Protein AF-A0AAU1FYD3-F1 (afdb_monomer_lite)

Secondary structure (DSSP, 8-state):
--HHHHHHSSHHHHHHHHHHHHHHHHHHHHT-TT-SS-S-HHHHHHHHHTSGGGGSEEEEETTEEEEESSTTGGGT-S-EEEEEEEEPTTS-EEEEETTEEEEEEEEES-HHHHHHHHHHHHHHHHH-

pLDDT: mean 82.88, std 13.5, range [40.88, 96.69]

Structure (mmCIF, N/CA/C/O backbone):
data_AF-A0AAU1FYD3-F1
#
_entry.id   AF-A0AAU1FYD3-F1
#
loop_
_atom_site.group_PDB
_atom_site.id
_atom_site.type_symbol
_atom_site.label_atom_id
_atom_site.label_alt_id
_atom_site.label_comp_id
_atom_site.label_asym_id
_atom_site.label_entity_id
_atom_site.label_seq_id
_atom_site.pdbx_PDB_ins_code
_atom_site.Cartn_x
_atom_site.Cartn_y
_atom_site.Cartn_z
_atom_site.occupancy
_atom_site.B_iso_or_equiv
_atom_site.auth_seq_id
_atom_site.auth_comp_id
_atom_site.auth_asym_id
_atom_site.auth_atom_id
_atom_site.pdbx_PDB_model_num
ATOM 1 N N . MET A 1 1 ? -26.283 -8.523 -19.285 1.00 45.59 1 MET A N 1
ATOM 2 C CA . MET A 1 1 ? -25.122 -8.203 -18.435 1.00 45.59 1 MET A CA 1
ATOM 3 C C . MET A 1 1 ? -23.971 -8.977 -19.038 1.00 45.59 1 MET A C 1
ATOM 5 O O . MET A 1 1 ? -24.160 -10.156 -19.302 1.00 45.59 1 MET A O 1
ATOM 9 N N . ASP A 1 2 ? -22.918 -8.287 -19.461 1.00 40.88 2 ASP A N 1
ATOM 10 C CA . ASP A 1 2 ? -21.854 -8.867 -20.285 1.00 40.88 2 ASP A CA 1
ATOM 11 C C . ASP A 1 2 ? -20.804 -9.507 -19.358 1.00 40.88 2 ASP A C 1
ATOM 13 O O . ASP A 1 2 ? -20.182 -8.768 -18.590 1.00 40.88 2 ASP A O 1
ATOM 17 N N . PRO A 1 3 ? -20.639 -10.842 -19.344 1.00 51.62 3 PRO A N 1
ATOM 18 C CA . PRO A 1 3 ? -19.768 -11.528 -18.384 1.00 51.62 3 PRO A CA 1
ATOM 19 C C . PRO A 1 3 ? -18.288 -11.137 -18.540 1.00 51.62 3 PRO A C 1
ATOM 21 O O . PRO A 1 3 ? -17.528 -11.170 -17.574 1.00 51.62 3 PRO A O 1
ATOM 24 N N . GLU A 1 4 ? -17.878 -10.673 -19.725 1.00 49.53 4 GLU A N 1
ATOM 25 C CA . GLU A 1 4 ? -16.523 -10.151 -19.959 1.00 49.53 4 GLU A CA 1
ATOM 26 C C . GLU A 1 4 ? -16.280 -8.797 -19.270 1.00 49.53 4 GLU A C 1
ATOM 28 O O . GLU A 1 4 ? -15.137 -8.417 -19.006 1.00 49.53 4 GLU A O 1
ATOM 33 N N . ARG A 1 5 ? -17.353 -8.064 -18.947 1.00 50.09 5 ARG A N 1
ATOM 34 C CA . ARG A 1 5 ? -17.288 -6.782 -18.237 1.00 50.09 5 ARG A CA 1
ATOM 35 C C . ARG A 1 5 ? -17.173 -6.976 -16.725 1.00 50.09 5 ARG A C 1
ATOM 37 O O . ARG A 1 5 ? -16.397 -6.268 -16.101 1.00 50.09 5 ARG A O 1
ATOM 44 N N . GLU A 1 6 ? -17.851 -7.978 -16.162 1.00 52.00 6 GLU A N 1
ATOM 45 C CA . GLU A 1 6 ? -17.683 -8.375 -14.751 1.00 52.00 6 GLU A CA 1
ATOM 46 C C . GLU A 1 6 ? -16.276 -8.915 -14.466 1.00 52.00 6 GLU A C 1
ATOM 48 O O . GLU A 1 6 ? -15.709 -8.621 -13.418 1.00 52.00 6 GLU A O 1
ATOM 53 N N . SER A 1 7 ? -15.674 -9.640 -15.417 1.00 54.34 7 SER A N 1
ATOM 54 C CA . SER A 1 7 ? -14.297 -10.133 -15.280 1.00 54.34 7 SER A CA 1
ATOM 55 C C . SER A 1 7 ? -13.261 -9.004 -15.215 1.00 54.34 7 SER A C 1
ATOM 57 O O . SER A 1 7 ? -12.246 -9.156 -14.536 1.00 54.34 7 SER A O 1
ATOM 59 N N . ARG A 1 8 ? -13.501 -7.890 -15.920 1.00 57.59 8 ARG A N 1
ATOM 60 C CA . ARG A 1 8 ? -12.615 -6.713 -15.934 1.00 57.59 8 ARG A CA 1
ATOM 61 C C . ARG A 1 8 ? -12.846 -5.770 -14.759 1.00 57.59 8 ARG A C 1
ATOM 63 O O . ARG A 1 8 ? -11.912 -5.093 -14.363 1.00 57.59 8 ARG A O 1
ATOM 70 N N . ASP A 1 9 ? -14.049 -5.762 -14.195 1.00 71.56 9 ASP A N 1
ATOM 71 C CA . ASP A 1 9 ? -14.421 -4.921 -13.055 1.00 71.56 9 ASP A CA 1
ATOM 72 C C . ASP A 1 9 ? -14.211 -5.659 -11.705 1.00 71.56 9 ASP A C 1
ATOM 74 O O . ASP A 1 9 ? -14.947 -5.435 -10.744 1.00 71.56 9 ASP A O 1
ATOM 78 N N . SER A 1 10 ? -13.231 -6.570 -11.625 1.00 86.44 10 SER A N 1
ATOM 79 C CA . SER A 1 10 ? -12.944 -7.369 -10.425 1.00 86.44 10 SER A CA 1
ATOM 80 C C . SER A 1 10 ? -11.714 -6.861 -9.668 1.00 86.44 10 SER A C 1
ATOM 82 O O . SER A 1 10 ? -10.778 -6.325 -10.259 1.00 86.44 10 SER A O 1
ATOM 84 N N . VAL A 1 11 ? -11.686 -7.063 -8.345 1.00 88.00 11 VAL A N 1
ATOM 85 C CA . VAL A 1 11 ? -10.528 -6.699 -7.505 1.00 88.00 11 VAL A CA 1
ATOM 86 C C . VAL A 1 11 ? -9.253 -7.401 -7.987 1.00 88.00 11 VAL A C 1
ATOM 88 O O . VAL A 1 11 ? -8.185 -6.797 -8.018 1.00 88.00 11 VAL A O 1
ATOM 91 N N . GLU A 1 12 ? -9.367 -8.660 -8.411 1.00 90.62 12 GLU A N 1
ATOM 92 C CA . GLU A 1 12 ? -8.246 -9.449 -8.930 1.00 90.62 12 GLU A CA 1
ATOM 93 C C . GLU A 1 12 ? -7.668 -8.853 -10.220 1.00 90.62 12 GLU A C 1
ATOM 95 O O . GLU A 1 12 ? -6.451 -8.700 -10.325 1.00 90.62 12 GLU A O 1
ATOM 100 N N . ALA A 1 13 ? -8.527 -8.424 -11.150 1.00 89.44 13 ALA A N 1
ATOM 101 C CA . ALA A 1 13 ? -8.095 -7.791 -12.395 1.00 89.44 13 ALA A CA 1
ATOM 102 C C . ALA A 1 13 ? -7.321 -6.482 -12.154 1.00 89.44 13 ALA A C 1
ATOM 104 O O . ALA A 1 13 ? -6.339 -6.212 -12.848 1.00 89.44 13 ALA A O 1
ATOM 105 N N . GLU A 1 14 ? -7.707 -5.689 -11.150 1.00 89.69 14 GLU A N 1
ATOM 106 C CA . GLU A 1 14 ? -6.970 -4.472 -10.781 1.00 89.69 14 GLU A CA 1
ATOM 107 C C . GLU A 1 14 ? -5.604 -4.780 -10.158 1.00 89.69 14 GLU A C 1
ATOM 109 O O . GLU A 1 14 ? -4.618 -4.097 -10.446 1.00 89.69 14 GLU A O 1
ATOM 114 N N . TRP A 1 15 ? -5.510 -5.833 -9.341 1.00 92.19 15 TRP A N 1
ATOM 115 C CA . TRP A 1 15 ? -4.224 -6.297 -8.818 1.00 92.19 15 TRP A CA 1
ATOM 116 C C . TRP A 1 15 ? -3.298 -6.808 -9.920 1.00 92.19 15 TRP A C 1
ATOM 118 O O . TRP A 1 15 ? -2.105 -6.500 -9.887 1.00 92.19 15 TRP A O 1
ATOM 128 N N . ASP A 1 16 ? -3.823 -7.544 -10.901 1.00 92.12 16 ASP A N 1
ATOM 129 C CA . ASP A 1 16 ? -3.055 -7.987 -12.070 1.00 92.12 16 ASP A CA 1
ATOM 130 C C . ASP A 1 16 ? -2.561 -6.801 -12.896 1.00 92.12 16 ASP A C 1
ATOM 132 O O . ASP A 1 16 ? -1.369 -6.707 -13.197 1.00 92.12 16 ASP A O 1
ATOM 136 N N . PHE A 1 17 ? -3.448 -5.848 -13.199 1.00 87.81 17 PHE A N 1
ATOM 137 C CA . PHE A 1 17 ? -3.082 -4.629 -13.916 1.00 87.81 17 PHE A CA 1
ATOM 138 C C . PHE A 1 17 ? -1.976 -3.855 -13.190 1.00 87.81 17 PHE A C 1
ATOM 140 O O . PHE A 1 17 ? -1.006 -3.411 -13.814 1.00 87.81 17 PHE A O 1
ATOM 147 N N . LEU A 1 18 ? -2.100 -3.701 -11.871 1.00 88.50 18 LEU A N 1
ATOM 148 C CA . LEU A 1 18 ? -1.132 -2.962 -11.077 1.00 88.50 18 LEU A CA 1
ATOM 149 C C . LEU A 1 18 ? 0.214 -3.691 -10.965 1.00 88.50 18 LEU A C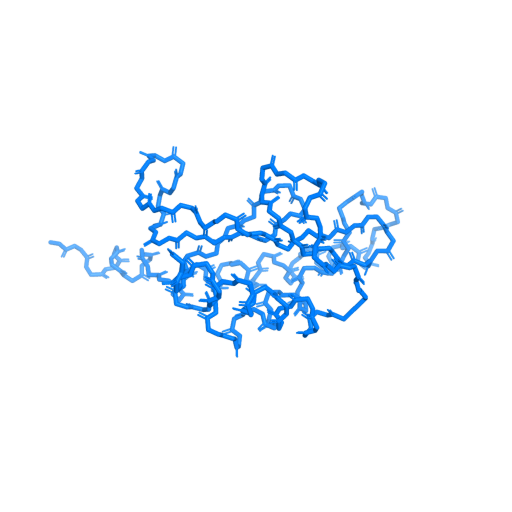 1
ATOM 151 O O . LEU A 1 18 ? 1.255 -3.038 -11.061 1.00 88.50 18 LEU A O 1
ATOM 155 N N . ALA A 1 19 ? 0.212 -5.017 -10.805 1.00 89.88 19 ALA A N 1
ATOM 156 C CA . ALA A 1 19 ? 1.428 -5.829 -10.788 1.00 89.88 19 ALA A CA 1
ATOM 157 C C . ALA A 1 19 ? 2.178 -5.739 -12.127 1.00 89.88 19 ALA A C 1
ATOM 159 O O . ALA A 1 19 ? 3.382 -5.470 -12.147 1.00 89.88 19 ALA A O 1
ATOM 160 N N . ASP A 1 20 ? 1.459 -5.849 -13.245 1.00 88.44 20 ASP A N 1
ATOM 161 C CA . ASP A 1 20 ? 2.010 -5.678 -14.592 1.00 88.44 20 ASP A CA 1
ATOM 162 C C . ASP A 1 20 ? 2.587 -4.277 -14.809 1.00 88.44 20 ASP A C 1
ATOM 164 O O . ASP A 1 20 ? 3.664 -4.113 -15.394 1.00 88.44 20 ASP A O 1
ATOM 168 N N . ALA A 1 21 ? 1.863 -3.245 -14.368 1.00 85.06 21 ALA A N 1
ATOM 169 C CA . ALA A 1 21 ? 2.317 -1.866 -14.464 1.00 85.06 21 ALA A CA 1
ATOM 170 C C . ALA A 1 21 ? 3.594 -1.652 -13.641 1.00 85.06 21 ALA A C 1
ATOM 172 O O . ALA A 1 21 ? 4.560 -1.090 -14.161 1.00 85.06 21 ALA A O 1
ATOM 173 N N . ALA A 1 22 ? 3.626 -2.135 -12.397 1.00 84.69 22 ALA A N 1
ATOM 174 C CA . ALA A 1 22 ? 4.790 -2.044 -11.523 1.00 84.69 22 ALA A CA 1
ATOM 175 C C . ALA A 1 22 ? 6.005 -2.767 -12.124 1.00 84.69 22 ALA A C 1
ATOM 177 O O . ALA A 1 22 ? 7.076 -2.172 -12.219 1.00 84.69 22 ALA A O 1
ATOM 178 N N . ALA A 1 23 ? 5.829 -3.986 -12.641 1.00 84.75 23 ALA A N 1
ATOM 179 C C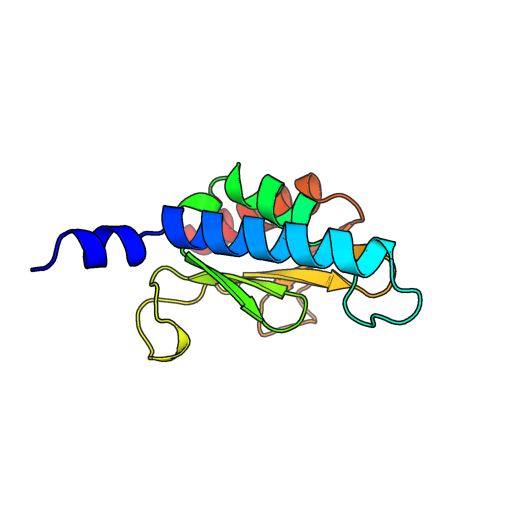A . ALA A 1 23 ? 6.903 -4.748 -13.277 1.00 84.75 23 ALA A CA 1
ATOM 180 C C . ALA A 1 23 ? 7.491 -4.029 -14.505 1.00 84.75 23 ALA A C 1
ATOM 182 O O . ALA A 1 23 ? 8.713 -3.918 -14.637 1.00 84.75 23 ALA A O 1
ATOM 183 N N . LYS A 1 24 ? 6.634 -3.484 -15.383 1.00 82.62 24 LYS A N 1
ATOM 184 C CA . LYS A 1 24 ? 7.064 -2.695 -16.554 1.00 82.62 24 LYS A CA 1
ATOM 185 C C . LYS A 1 24 ? 7.841 -1.441 -16.145 1.00 82.62 24 LYS A C 1
ATOM 187 O O . LYS A 1 24 ? 8.798 -1.060 -16.821 1.00 82.62 24 LYS A O 1
ATOM 192 N N . TRP A 1 25 ? 7.442 -0.792 -15.052 1.00 77.19 25 TRP A N 1
ATOM 193 C CA . TRP A 1 25 ? 8.130 0.391 -14.537 1.00 77.19 25 TRP A CA 1
ATOM 194 C C . TRP A 1 25 ? 9.461 0.066 -13.871 1.00 77.19 25 TRP A C 1
ATOM 196 O O . TRP A 1 25 ? 10.444 0.757 -14.150 1.00 77.19 25 TRP A O 1
ATOM 206 N N . ASP A 1 26 ? 9.526 -0.977 -13.048 1.00 79.06 26 ASP A N 1
ATOM 207 C CA . ASP A 1 26 ? 10.771 -1.427 -12.422 1.00 79.06 26 ASP A CA 1
ATOM 208 C C . ASP A 1 26 ? 11.799 -1.800 -13.502 1.00 79.06 26 ASP A C 1
ATOM 210 O O . ASP A 1 26 ? 12.969 -1.421 -13.413 1.00 79.06 26 ASP A O 1
ATOM 214 N N . ASP A 1 27 ? 11.355 -2.451 -14.582 1.00 80.81 27 ASP A N 1
ATOM 215 C CA . ASP A 1 27 ? 12.209 -2.778 -15.724 1.00 80.81 27 ASP A CA 1
ATOM 216 C C . ASP A 1 27 ? 12.729 -1.538 -16.458 1.00 80.81 27 ASP A C 1
ATOM 218 O O . ASP A 1 27 ? 13.937 -1.378 -16.660 1.00 80.81 27 ASP A O 1
ATOM 222 N N . ARG A 1 28 ? 11.837 -0.587 -16.761 1.00 74.25 28 ARG A N 1
ATOM 223 C CA . ARG A 1 28 ? 12.215 0.695 -17.373 1.00 74.25 28 ARG A CA 1
ATOM 224 C C . ARG A 1 28 ? 13.197 1.485 -16.507 1.00 74.25 28 ARG A C 1
ATOM 226 O O . ARG A 1 28 ? 14.082 2.158 -17.037 1.00 74.25 28 ARG A O 1
ATOM 233 N N . SER A 1 29 ? 13.032 1.430 -15.192 1.00 72.00 29 SER A N 1
ATOM 234 C CA . SER A 1 29 ? 13.841 2.206 -14.254 1.00 72.00 29 SER A CA 1
ATOM 235 C C . SER A 1 29 ? 15.247 1.635 -14.093 1.00 72.00 29 SER A C 1
ATOM 237 O O . SER A 1 29 ? 16.198 2.406 -13.995 1.00 72.00 29 SER A O 1
ATOM 239 N N . ARG A 1 30 ? 15.420 0.308 -14.177 1.00 70.81 30 ARG A N 1
ATOM 240 C CA . ARG A 1 30 ? 16.753 -0.323 -14.224 1.00 70.81 30 ARG A CA 1
ATOM 241 C C . ARG A 1 30 ? 17.588 0.129 -15.429 1.00 70.81 30 ARG A C 1
ATOM 243 O O . ARG A 1 30 ? 18.812 0.148 -15.344 1.00 70.81 30 ARG A O 1
ATOM 250 N N . GLY A 1 31 ? 16.938 0.514 -16.529 1.00 62.59 31 GLY A N 1
ATOM 251 C CA . GLY A 1 31 ? 17.588 1.015 -17.744 1.00 62.59 31 GLY A CA 1
ATOM 252 C C . GLY A 1 31 ? 17.738 2.539 -17.839 1.00 62.59 31 GLY A C 1
ATOM 253 O O . GLY A 1 31 ? 18.292 3.022 -18.826 1.00 62.59 31 GLY A O 1
ATOM 254 N N . SER A 1 32 ? 17.244 3.313 -16.865 1.00 59.22 32 SER A N 1
ATOM 255 C CA . SER A 1 32 ? 17.156 4.777 -16.952 1.00 59.22 32 SER A CA 1
ATOM 256 C C . SER A 1 32 ? 17.767 5.463 -15.731 1.00 59.22 32 SER A C 1
ATOM 258 O O . SER A 1 32 ? 17.218 5.412 -14.636 1.00 59.22 32 SER A O 1
ATOM 260 N N . ALA A 1 33 ? 18.864 6.198 -15.933 1.00 55.06 33 ALA A N 1
ATOM 261 C CA . ALA A 1 33 ? 19.505 7.007 -14.891 1.00 55.06 33 ALA A CA 1
ATOM 262 C C . ALA A 1 33 ? 18.725 8.294 -14.521 1.00 55.06 33 ALA A C 1
ATOM 264 O O . ALA A 1 33 ? 19.202 9.086 -13.712 1.00 55.06 33 ALA A O 1
ATOM 265 N N . THR A 1 34 ? 17.559 8.545 -15.132 1.00 54.31 34 THR A N 1
ATOM 266 C CA . THR A 1 34 ? 16.862 9.849 -15.097 1.00 54.31 34 THR A CA 1
ATOM 267 C C . THR A 1 34 ? 15.384 9.790 -14.706 1.00 54.31 34 THR A C 1
ATOM 269 O O . THR A 1 34 ? 14.696 10.809 -14.790 1.00 54.31 34 THR A O 1
ATOM 272 N N . THR A 1 35 ? 14.851 8.646 -14.266 1.00 55.59 35 THR A N 1
ATOM 273 C CA . THR A 1 35 ? 13.458 8.609 -13.790 1.00 55.59 35 THR A CA 1
ATOM 274 C C . THR A 1 35 ? 13.349 9.115 -12.347 1.00 55.59 35 THR A C 1
ATOM 276 O O . THR A 1 35 ? 13.982 8.588 -11.440 1.00 55.59 35 THR A O 1
ATOM 279 N N . TRP A 1 36 ? 12.544 10.160 -12.135 1.00 53.09 36 TRP A N 1
ATOM 280 C CA . TRP A 1 36 ? 12.219 10.717 -10.811 1.00 53.09 36 TRP A CA 1
ATOM 281 C C . TRP A 1 36 ? 11.178 9.874 -10.053 1.00 53.09 36 TRP A C 1
ATOM 283 O O . TRP A 1 36 ? 10.901 10.137 -8.884 1.00 53.09 36 TRP A O 1
ATOM 293 N N . VAL A 1 37 ? 10.589 8.873 -10.718 1.00 50.81 37 VAL A N 1
ATOM 294 C CA . VAL A 1 37 ? 9.655 7.906 -10.132 1.00 50.81 37 VAL A CA 1
ATOM 295 C C . VAL A 1 37 ? 10.476 6.750 -9.552 1.00 50.81 37 VAL A C 1
ATOM 297 O O . VAL A 1 37 ? 11.182 6.101 -10.328 1.00 50.81 37 VAL A O 1
ATOM 300 N N . PRO A 1 38 ? 10.444 6.490 -8.230 1.00 54.22 38 PRO A N 1
ATOM 301 C CA . PRO A 1 38 ? 11.375 5.539 -7.639 1.00 54.22 38 PRO A CA 1
ATOM 302 C C . PRO A 1 38 ? 11.016 4.072 -7.990 1.00 54.22 38 PRO A C 1
ATOM 304 O O . PRO A 1 38 ? 9.837 3.737 -8.109 1.00 54.22 38 PRO A O 1
ATOM 307 N N . PRO A 1 39 ? 12.017 3.190 -8.160 1.00 60.84 39 PRO A N 1
ATOM 308 C CA . PRO A 1 39 ? 11.893 1.887 -8.831 1.00 60.84 39 PRO A CA 1
ATOM 309 C C . PRO A 1 39 ? 11.496 0.710 -7.919 1.00 60.84 39 PRO A C 1
ATOM 311 O O . PRO A 1 39 ? 12.082 -0.365 -8.019 1.00 60.84 39 PRO A O 1
ATOM 314 N N . ILE A 1 40 ? 10.586 0.904 -6.962 1.00 61.75 40 ILE A N 1
ATOM 315 C CA . ILE A 1 40 ? 10.291 -0.141 -5.961 1.00 61.75 40 ILE A CA 1
ATOM 316 C C . ILE A 1 40 ? 8.796 -0.242 -5.655 1.00 61.75 40 ILE A C 1
ATOM 318 O O . ILE A 1 40 ? 8.384 -0.409 -4.505 1.00 61.75 40 ILE A O 1
ATOM 322 N N . MET A 1 41 ? 7.959 -0.133 -6.687 1.00 73.81 41 MET A N 1
ATOM 323 C CA . MET A 1 41 ? 6.540 -0.459 -6.529 1.00 73.81 41 MET A CA 1
ATOM 324 C C . MET A 1 41 ? 6.279 -1.959 -6.667 1.00 73.81 41 MET A C 1
ATOM 326 O O . MET A 1 41 ? 5.352 -2.428 -6.022 1.00 73.81 41 MET A O 1
ATOM 330 N N . GLY A 1 42 ? 7.089 -2.728 -7.409 1.00 84.44 42 GLY A N 1
ATOM 331 C CA . GLY A 1 42 ? 6.844 -4.163 -7.608 1.00 84.44 42 GLY A CA 1
ATOM 332 C C . GLY A 1 42 ? 6.795 -4.957 -6.303 1.00 84.44 42 GLY A C 1
ATOM 333 O O . GLY A 1 42 ? 5.791 -5.604 -6.021 1.00 84.44 42 GLY A O 1
ATOM 334 N N . ALA A 1 43 ? 7.831 -4.836 -5.467 1.00 87.31 43 ALA A N 1
ATOM 335 C CA . ALA A 1 43 ? 7.880 -5.512 -4.166 1.00 87.31 43 ALA A CA 1
ATOM 336 C C . ALA A 1 43 ? 6.737 -5.077 -3.232 1.00 87.31 43 ALA A C 1
ATOM 338 O O . ALA A 1 43 ? 6.158 -5.898 -2.530 1.00 87.31 43 ALA A O 1
ATOM 339 N N . LEU A 1 44 ? 6.371 -3.791 -3.258 1.00 89.81 44 LEU A N 1
ATOM 340 C CA . LEU A 1 44 ? 5.266 -3.265 -2.459 1.00 89.81 44 LEU A CA 1
ATOM 341 C C . LEU A 1 44 ? 3.907 -3.802 -2.920 1.00 89.81 44 LEU A C 1
ATOM 343 O O . LEU A 1 44 ? 3.073 -4.158 -2.092 1.00 89.81 44 LEU A O 1
ATOM 347 N N . VAL A 1 45 ? 3.676 -3.840 -4.233 1.00 91.69 45 VAL A N 1
ATOM 348 C CA . VAL A 1 45 ? 2.441 -4.362 -4.827 1.00 91.69 45 VAL A CA 1
ATOM 349 C C . VAL A 1 45 ? 2.309 -5.852 -4.536 1.00 91.69 45 VAL A C 1
ATOM 351 O O . VAL A 1 45 ? 1.233 -6.281 -4.129 1.00 91.69 45 VAL A O 1
ATOM 354 N N . ASP A 1 46 ? 3.390 -6.620 -4.670 1.00 92.25 46 ASP A N 1
ATOM 355 C CA . ASP A 1 46 ? 3.399 -8.049 -4.349 1.00 92.25 46 ASP A CA 1
ATOM 356 C C . ASP A 1 46 ? 3.112 -8.305 -2.860 1.00 92.25 46 ASP A C 1
ATOM 358 O O . ASP A 1 46 ? 2.188 -9.048 -2.521 1.00 92.25 46 ASP A O 1
ATOM 362 N N . ALA A 1 47 ? 3.810 -7.613 -1.953 1.00 94.38 47 ALA A N 1
ATOM 363 C CA . ALA A 1 47 ? 3.568 -7.728 -0.515 1.00 94.38 47 ALA A CA 1
ATOM 364 C C . ALA A 1 47 ? 2.118 -7.355 -0.146 1.00 94.38 47 ALA A C 1
ATOM 366 O O . ALA A 1 47 ? 1.454 -8.064 0.613 1.00 94.38 47 ALA A O 1
ATOM 367 N N . ALA A 1 48 ? 1.582 -6.273 -0.722 1.00 94.81 48 ALA A N 1
ATOM 368 C CA . ALA A 1 48 ? 0.218 -5.832 -0.449 1.00 94.81 48 ALA A CA 1
ATOM 369 C C . ALA A 1 48 ? -0.831 -6.815 -0.998 1.00 94.81 48 ALA A C 1
ATOM 371 O O . ALA A 1 48 ? -1.811 -7.103 -0.301 1.00 94.81 48 ALA A O 1
ATOM 372 N N . ARG A 1 49 ? -0.604 -7.382 -2.191 1.00 95.19 49 ARG A N 1
ATOM 373 C CA . ARG A 1 49 ? -1.458 -8.411 -2.805 1.00 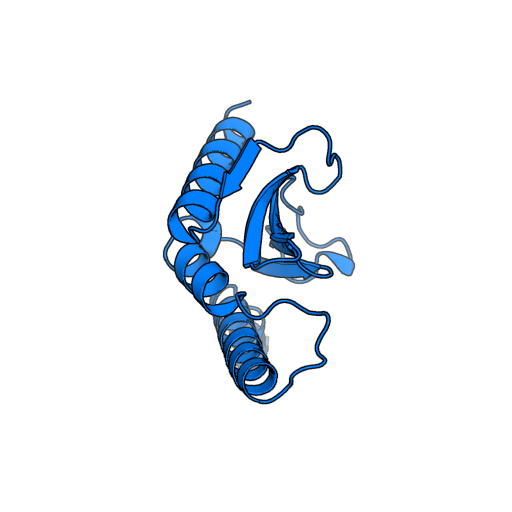95.19 49 ARG A CA 1
ATOM 374 C C . ARG A 1 49 ? -1.497 -9.702 -1.988 1.00 95.19 49 ARG A C 1
ATOM 376 O O . ARG A 1 49 ? -2.534 -10.349 -1.925 1.00 95.19 49 ARG A O 1
ATOM 383 N N . ASN A 1 50 ? -0.405 -10.060 -1.322 1.00 96.00 50 ASN A N 1
ATOM 384 C CA . ASN A 1 50 ? -0.344 -11.237 -0.452 1.00 96.00 50 ASN A CA 1
ATOM 385 C C . ASN A 1 50 ? -0.843 -10.965 0.984 1.00 96.00 50 ASN A C 1
ATOM 387 O O . ASN A 1 50 ? -0.688 -11.805 1.870 1.00 96.00 50 ASN A O 1
ATOM 391 N N . SER A 1 51 ? -1.463 -9.804 1.228 1.00 95.44 51 SER A N 1
ATOM 392 C CA . SER A 1 51 ? -2.007 -9.407 2.531 1.00 95.44 51 SER A CA 1
ATOM 393 C C . SER A 1 51 ? -3.534 -9.272 2.507 1.00 95.44 51 SER A C 1
ATOM 395 O O . SER A 1 51 ? -4.181 -9.405 1.466 1.00 95.44 51 SER A O 1
ATOM 397 N N . VAL A 1 52 ? -4.134 -8.919 3.650 1.00 94.69 52 VAL A N 1
ATOM 398 C CA . VAL A 1 52 ? -5.571 -8.588 3.738 1.00 94.69 52 VAL A CA 1
ATOM 399 C C . VAL A 1 52 ? -5.964 -7.348 2.926 1.00 94.69 52 VAL A C 1
ATOM 401 O O . VAL A 1 52 ? -7.153 -7.099 2.746 1.00 94.69 52 VAL A O 1
ATOM 404 N N . LEU A 1 53 ? -5.003 -6.561 2.431 1.00 94.31 53 LEU A N 1
ATOM 405 C CA . LEU A 1 53 ? -5.276 -5.425 1.548 1.00 94.31 53 LEU A CA 1
ATOM 406 C C . LEU A 1 53 ? -5.777 -5.873 0.165 1.00 94.31 53 LEU A C 1
ATOM 408 O O . LEU A 1 53 ? -6.428 -5.091 -0.524 1.00 94.31 53 LEU A O 1
ATOM 412 N N . SER A 1 54 ? -5.542 -7.135 -0.206 1.00 94.69 54 SER A N 1
ATOM 413 C CA . SER A 1 54 ? -5.986 -7.731 -1.472 1.00 94.69 54 SER A CA 1
ATOM 414 C C . SER A 1 54 ? -7.496 -7.750 -1.681 1.00 94.69 54 SER A C 1
ATOM 416 O O . SER A 1 54 ? -7.943 -7.847 -2.816 1.00 94.69 54 SER A O 1
ATOM 418 N N . GLN A 1 55 ? -8.290 -7.612 -0.616 1.00 94.12 55 GLN A N 1
ATOM 419 C CA . GLN A 1 55 ? -9.750 -7.525 -0.714 1.00 94.12 55 GLN A CA 1
ATOM 420 C C . GLN A 1 55 ? -10.249 -6.162 -1.230 1.00 94.12 55 GLN A C 1
ATOM 422 O O . GLN A 1 55 ? -11.431 -6.018 -1.537 1.00 94.12 55 GLN A O 1
ATOM 427 N N . PHE A 1 56 ? -9.376 -5.152 -1.283 1.00 94.25 56 PHE A N 1
ATOM 428 C CA . PHE A 1 56 ? -9.704 -3.803 -1.736 1.00 94.25 56 PHE A CA 1
ATOM 429 C C . PHE A 1 56 ? -9.171 -3.559 -3.145 1.00 94.25 56 PHE A C 1
ATOM 431 O O . PHE A 1 56 ? -8.164 -4.138 -3.549 1.00 94.25 56 PHE A O 1
ATOM 438 N N . TYR A 1 57 ? -9.811 -2.634 -3.858 1.00 92.88 57 TYR A N 1
ATOM 439 C CA . TYR A 1 57 ? -9.341 -2.138 -5.145 1.00 92.88 57 TYR A CA 1
ATOM 440 C C . TYR A 1 57 ? -8.087 -1.281 -4.931 1.00 92.88 57 TYR A C 1
ATOM 442 O O . TYR A 1 57 ? -8.178 -0.222 -4.288 1.00 92.88 57 TYR A O 1
ATOM 450 N N . PRO A 1 58 ? -6.915 -1.715 -5.424 1.00 92.94 58 PRO A N 1
ATOM 451 C CA . PRO A 1 58 ? -5.700 -0.936 -5.307 1.00 92.94 58 PRO A CA 1
ATOM 452 C C . PRO A 1 58 ? -5.702 0.178 -6.355 1.00 92.94 58 PRO A C 1
ATOM 454 O O . PRO A 1 58 ? -6.212 0.025 -7.461 1.00 92.94 58 PRO A O 1
ATOM 457 N N . PHE A 1 59 ? -5.094 1.312 -6.037 1.00 88.94 59 PHE A N 1
ATOM 458 C CA . PHE A 1 59 ? -4.813 2.332 -7.040 1.00 88.94 59 PHE A CA 1
ATOM 459 C C . PHE A 1 59 ? -3.578 3.133 -6.664 1.00 88.94 59 PHE A C 1
ATOM 461 O O . PHE A 1 59 ? -3.236 3.291 -5.488 1.00 88.94 59 PHE A O 1
ATOM 468 N N . THR A 1 60 ? -2.922 3.687 -7.677 1.00 86.62 60 THR A N 1
ATOM 469 C CA . THR A 1 60 ? -1.784 4.576 -7.474 1.00 86.62 60 THR A CA 1
ATOM 470 C C . THR A 1 60 ? -2.210 6.034 -7.549 1.00 86.62 60 THR A C 1
ATOM 472 O O . THR A 1 60 ? -3.035 6.447 -8.362 1.00 86.62 60 THR A O 1
ATOM 475 N N . SER A 1 61 ? -1.641 6.848 -6.666 1.00 79.94 61 SER A N 1
ATOM 476 C CA . SER A 1 61 ? -1.765 8.302 -6.707 1.00 79.94 61 SER A CA 1
ATOM 477 C C . SER A 1 61 ? -0.386 8.897 -6.472 1.00 79.94 61 SER A C 1
ATOM 479 O O . SER A 1 61 ? 0.092 8.927 -5.337 1.00 79.94 61 SER A O 1
ATOM 481 N N . HIS A 1 62 ? 0.236 9.401 -7.539 1.00 78.50 62 HIS A N 1
ATOM 482 C CA . HIS A 1 62 ? 1.649 9.791 -7.558 1.00 78.50 62 HIS A CA 1
ATOM 483 C C . HIS A 1 62 ? 2.536 8.585 -7.208 1.00 78.50 62 HIS A C 1
ATOM 485 O O . HIS A 1 62 ? 2.481 7.573 -7.895 1.00 78.50 62 HIS A O 1
ATOM 491 N N . ALA A 1 63 ? 3.305 8.663 -6.124 1.00 81.88 63 ALA A N 1
ATOM 492 C CA . ALA A 1 63 ? 4.153 7.583 -5.626 1.00 81.88 63 ALA A CA 1
ATOM 493 C C . ALA A 1 63 ? 3.498 6.811 -4.467 1.00 81.88 63 ALA A C 1
ATOM 495 O O . ALA A 1 63 ? 4.197 6.260 -3.625 1.00 81.88 63 ALA A O 1
ATOM 496 N N . ARG A 1 64 ? 2.164 6.822 -4.359 1.00 87.44 64 ARG A N 1
ATOM 497 C CA . ARG A 1 64 ? 1.436 6.179 -3.256 1.00 87.44 64 ARG A CA 1
ATOM 498 C C . ARG A 1 64 ? 0.592 5.024 -3.755 1.00 87.44 64 ARG A C 1
ATOM 500 O O . ARG A 1 64 ? -0.163 5.214 -4.706 1.00 87.44 64 ARG A O 1
ATOM 507 N N . LEU A 1 65 ? 0.680 3.889 -3.073 1.00 91.75 65 LEU A N 1
ATOM 508 C CA . LEU A 1 65 ? -0.291 2.808 -3.142 1.00 91.75 65 LEU A CA 1
ATOM 509 C C . LEU A 1 65 ? -1.412 3.094 -2.139 1.00 91.75 65 LEU A C 1
ATOM 511 O O . LEU A 1 65 ? -1.162 3.240 -0.941 1.00 91.75 65 LEU A O 1
ATOM 515 N N . CYS A 1 66 ? -2.632 3.216 -2.643 1.00 92.62 66 CYS A N 1
ATOM 516 C CA . CYS A 1 66 ? -3.837 3.476 -1.868 1.00 92.62 66 CYS A CA 1
ATOM 517 C C . CYS A 1 66 ? -4.899 2.418 -2.192 1.00 92.62 66 CYS A C 1
ATOM 519 O O . CYS A 1 66 ? -4.773 1.674 -3.165 1.00 92.62 66 CYS A O 1
ATOM 521 N N . PHE A 1 67 ? -5.961 2.380 -1.388 1.00 93.69 67 PHE A N 1
ATOM 522 C CA . PHE A 1 67 ? -6.970 1.324 -1.443 1.00 93.69 67 PHE A CA 1
ATOM 523 C C . PHE A 1 67 ? -8.383 1.902 -1.400 1.00 93.69 67 PHE A C 1
ATOM 525 O O . PHE A 1 67 ? -8.634 2.914 -0.739 1.00 93.69 67 PHE A O 1
ATOM 532 N N . SER A 1 68 ? -9.309 1.256 -2.099 1.00 93.75 68 SER A N 1
ATOM 533 C CA . SER A 1 68 ? -10.719 1.630 -2.158 1.00 93.75 68 SER A CA 1
ATOM 534 C C . SER A 1 68 ? -11.616 0.405 -2.018 1.00 93.75 68 SER A C 1
ATOM 536 O O . SER A 1 68 ? -11.277 -0.689 -2.458 1.00 93.75 68 SER A O 1
ATOM 538 N N . THR A 1 69 ? -12.801 0.587 -1.446 1.00 92.69 69 THR A N 1
ATOM 539 C CA . THR A 1 69 ? -13.851 -0.449 -1.430 1.00 92.69 69 THR A CA 1
ATOM 540 C C . THR A 1 69 ? -14.629 -0.538 -2.749 1.00 92.69 69 THR A C 1
ATOM 542 O O . THR A 1 69 ? -15.447 -1.438 -2.909 1.00 92.69 69 THR A O 1
ATOM 545 N N . GLY A 1 70 ? -14.374 0.364 -3.704 1.00 89.19 70 GLY A N 1
ATOM 546 C CA . GLY A 1 70 ? -14.988 0.358 -5.035 1.00 89.19 70 GLY A CA 1
ATOM 547 C C . GLY A 1 70 ? -14.008 0.727 -6.150 1.00 89.19 70 GLY A C 1
ATOM 548 O O . 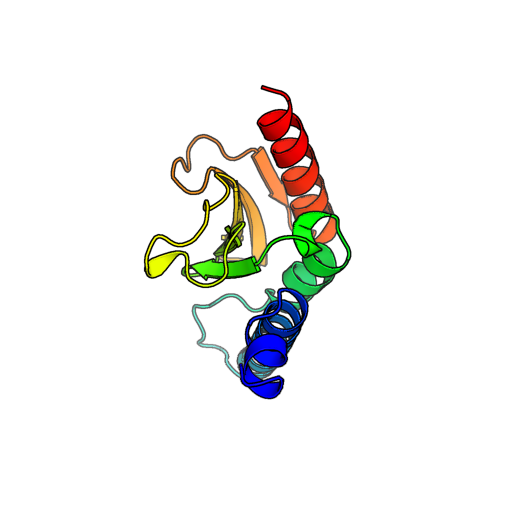GLY A 1 70 ? -13.050 1.466 -5.921 1.00 89.19 70 GLY A O 1
ATOM 549 N N . LEU A 1 71 ? -14.288 0.220 -7.352 1.00 83.38 71 LEU A N 1
ATOM 550 C CA . LEU A 1 71 ? -13.435 0.306 -8.543 1.00 83.38 71 LEU A CA 1
ATOM 551 C C . LEU A 1 71 ? -13.293 1.725 -9.115 1.00 83.38 71 LEU A C 1
ATOM 553 O O . LEU A 1 71 ? -12.276 2.055 -9.713 1.00 83.38 71 LEU A O 1
ATOM 557 N N . ARG A 1 72 ? -14.324 2.569 -8.980 1.00 82.75 72 ARG A N 1
ATOM 558 C CA . ARG A 1 72 ? -14.372 3.904 -9.603 1.00 82.75 72 ARG A CA 1
ATOM 559 C C . ARG A 1 72 ? -14.396 5.006 -8.555 1.00 82.75 72 ARG A C 1
ATOM 561 O O . ARG A 1 72 ? -15.243 5.902 -8.580 1.00 82.75 72 ARG A O 1
ATOM 568 N N . GLN A 1 73 ? -13.424 4.976 -7.653 1.00 80.38 73 GLN A N 1
ATOM 569 C CA . GLN A 1 73 ? -13.279 5.956 -6.576 1.00 80.38 73 GLN A CA 1
ATOM 570 C C . GLN A 1 73 ? -13.190 7.403 -7.076 1.00 80.38 73 GLN A C 1
ATOM 572 O O . GLN A 1 73 ? -13.639 8.324 -6.397 1.00 80.38 73 GLN A O 1
ATOM 577 N N . TRP A 1 74 ? -12.658 7.629 -8.283 1.00 78.31 74 TRP A N 1
ATOM 578 C CA . TRP A 1 74 ? -12.611 8.963 -8.897 1.00 78.31 74 TRP A CA 1
ATOM 579 C C . TRP A 1 74 ? -13.979 9.464 -9.384 1.00 78.31 74 TRP A C 1
ATOM 581 O O . TRP A 1 74 ? -14.139 10.663 -9.595 1.00 78.31 74 TRP A O 1
ATOM 591 N N . LEU A 1 75 ? -14.964 8.575 -9.539 1.00 85.94 75 LEU A N 1
ATOM 592 C CA . LEU A 1 75 ? -16.364 8.909 -9.827 1.00 85.94 75 LEU A CA 1
ATOM 593 C C . LEU A 1 75 ? -17.240 8.912 -8.563 1.00 85.94 75 LEU A C 1
ATOM 595 O O . LEU A 1 75 ? -18.451 9.086 -8.664 1.00 85.94 75 LEU A O 1
ATOM 599 N N . GLY A 1 76 ? -16.640 8.731 -7.381 1.00 81.81 76 GLY A N 1
ATOM 600 C CA . GLY A 1 76 ? -17.355 8.657 -6.107 1.00 81.81 76 GLY A CA 1
ATOM 601 C C . GLY A 1 76 ? -17.943 7.280 -5.786 1.00 81.81 76 GLY A C 1
ATOM 602 O O . GLY A 1 76 ? -18.729 7.173 -4.849 1.00 81.81 76 GLY A O 1
ATOM 603 N N . GLU A 1 77 ? -17.583 6.229 -6.532 1.00 84.50 77 GLU A N 1
ATOM 604 C CA . GLU A 1 77 ? -17.971 4.859 -6.181 1.00 84.50 77 GLU A CA 1
ATOM 605 C C . GLU A 1 77 ? -17.054 4.297 -5.085 1.00 84.50 77 GLU A C 1
ATOM 607 O O . GLU A 1 77 ? -15.829 4.301 -5.214 1.00 84.50 77 GLU A O 1
ATOM 612 N N . GLY A 1 78 ? -17.657 3.761 -4.023 1.00 86.38 78 GLY A N 1
ATOM 613 C CA . GLY A 1 78 ? -16.934 3.205 -2.883 1.00 86.38 78 GLY A CA 1
ATOM 614 C C . GLY A 1 78 ? -16.339 4.259 -1.946 1.00 86.38 78 GLY A C 1
ATOM 615 O O . GLY A 1 78 ? -16.546 5.464 -2.069 1.00 86.38 78 GLY A O 1
ATOM 616 N N . TYR A 1 79 ? -15.602 3.765 -0.963 1.00 90.06 79 TYR A N 1
ATOM 617 C CA . TYR A 1 79 ? -14.892 4.539 0.047 1.00 90.06 79 TYR A CA 1
ATOM 618 C C . TYR A 1 79 ? -13.388 4.312 -0.095 1.00 90.06 79 TYR A C 1
ATOM 620 O O . TYR A 1 79 ? -12.923 3.170 -0.042 1.00 90.06 79 TYR A O 1
ATOM 628 N N . VAL A 1 80 ? -12.639 5.406 -0.255 1.00 91.00 80 VAL A N 1
ATOM 629 C CA . VAL A 1 80 ? -11.172 5.396 -0.249 1.00 91.00 80 VAL A CA 1
ATOM 630 C C . VAL A 1 80 ? -10.695 5.279 1.190 1.00 91.00 80 VAL A C 1
ATOM 632 O O . VAL A 1 80 ? -11.005 6.140 2.014 1.00 91.00 80 VAL A O 1
ATOM 635 N N . LEU A 1 81 ? -9.909 4.241 1.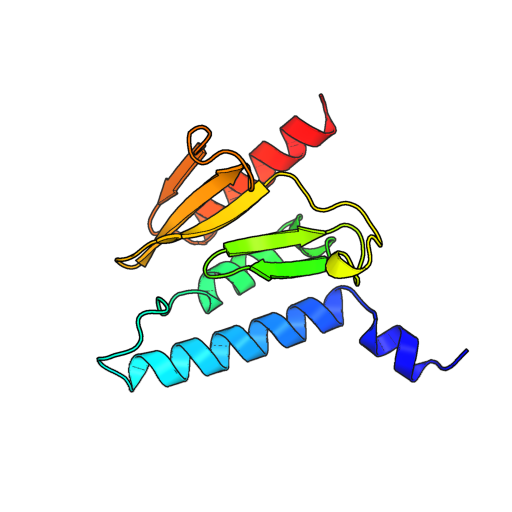474 1.00 91.25 81 LEU A N 1
ATOM 636 C CA . LEU A 1 81 ? -9.357 4.027 2.804 1.00 91.25 81 LEU A CA 1
ATOM 637 C C . LEU A 1 81 ? -8.444 5.200 3.197 1.00 91.25 81 LEU A C 1
ATOM 639 O O . LEU A 1 81 ? -7.734 5.759 2.352 1.00 91.25 81 LEU A O 1
ATOM 643 N N . PRO A 1 82 ? -8.417 5.582 4.485 1.00 89.25 82 PRO A N 1
ATOM 644 C CA . PRO A 1 82 ? -7.668 6.750 4.929 1.00 89.25 82 PRO A CA 1
ATOM 645 C C . PRO A 1 82 ? -6.151 6.521 4.960 1.00 89.25 82 PRO A C 1
ATOM 647 O O . PRO A 1 82 ? -5.429 7.453 5.307 1.00 89.25 82 PRO A O 1
ATOM 650 N N . LEU A 1 83 ? -5.670 5.325 4.608 1.00 91.31 83 LEU A N 1
ATOM 651 C CA . LEU A 1 83 ? -4.274 4.894 4.660 1.00 91.31 83 LEU A CA 1
ATOM 652 C C . LEU A 1 83 ? -3.705 4.709 3.251 1.00 91.31 83 LEU A C 1
ATOM 654 O O . LEU A 1 83 ? -4.375 4.179 2.364 1.00 91.31 83 LEU A O 1
ATOM 658 N N . CYS A 1 84 ? -2.450 5.112 3.066 1.00 92.75 84 CYS A N 1
ATOM 659 C CA . CYS A 1 84 ? -1.671 4.802 1.872 1.00 92.75 84 CYS A CA 1
ATOM 660 C C . CYS A 1 84 ? -0.218 4.492 2.250 1.00 92.75 84 CYS A C 1
ATOM 662 O O . CYS A 1 84 ? 0.278 4.951 3.282 1.00 92.75 84 CYS A O 1
ATOM 664 N N . ILE A 1 85 ? 0.472 3.772 1.369 1.00 93.44 85 ILE A N 1
ATOM 665 C CA . ILE A 1 85 ? 1.912 3.524 1.459 1.00 93.44 85 ILE A CA 1
ATOM 666 C C . ILE A 1 85 ? 2.591 4.333 0.355 1.00 93.44 85 ILE A C 1
ATOM 668 O O . ILE A 1 85 ? 2.316 4.130 -0.826 1.00 93.44 85 ILE A O 1
ATOM 672 N N . ALA A 1 86 ? 3.428 5.296 0.724 1.00 89.56 86 ALA A N 1
ATOM 673 C CA . ALA A 1 86 ? 4.168 6.140 -0.202 1.00 89.56 86 ALA A CA 1
ATOM 674 C C . ALA A 1 86 ? 5.580 5.598 -0.414 1.00 89.56 86 ALA A C 1
ATOM 676 O O . ALA A 1 86 ? 6.243 5.211 0.537 1.00 89.56 86 ALA A O 1
ATOM 677 N N . LEU A 1 87 ? 6.063 5.630 -1.648 1.00 85.81 87 LEU A N 1
ATOM 678 C CA . LEU A 1 87 ? 7.463 5.422 -1.979 1.00 85.81 87 LEU A CA 1
ATOM 679 C C . LEU A 1 87 ? 8.182 6.776 -1.937 1.00 85.81 87 LEU A C 1
ATOM 681 O O . LEU A 1 87 ? 7.804 7.721 -2.637 1.00 85.81 87 LEU A O 1
ATOM 685 N N . LEU A 1 88 ? 9.193 6.876 -1.084 1.00 84.69 88 LEU A N 1
ATOM 686 C CA . LEU A 1 88 ? 9.981 8.077 -0.860 1.00 84.69 88 LEU A CA 1
ATOM 687 C C . LEU A 1 88 ? 11.191 8.143 -1.806 1.00 84.69 88 LEU A C 1
ATOM 689 O O . LEU A 1 88 ? 11.688 7.115 -2.287 1.00 84.69 88 LEU A O 1
ATOM 693 N N . PRO A 1 89 ? 11.713 9.357 -2.069 1.00 75.31 89 PRO A N 1
ATOM 694 C CA . PRO A 1 89 ? 13.010 9.513 -2.715 1.00 75.31 89 PRO A CA 1
ATOM 695 C C . PRO A 1 89 ? 14.086 8.752 -1.930 1.00 75.31 89 PRO A C 1
ATOM 697 O O . PRO A 1 89 ? 14.208 8.925 -0.724 1.00 75.31 89 PRO A O 1
ATOM 700 N N . GLY A 1 90 ? 14.871 7.917 -2.612 1.00 74.69 90 GLY A N 1
ATOM 701 C CA . GLY A 1 90 ? 15.897 7.082 -1.971 1.00 74.69 90 GLY A CA 1
ATOM 702 C C . GLY A 1 90 ? 15.485 5.628 -1.724 1.00 74.69 90 GLY A C 1
ATOM 703 O O . GLY A 1 90 ? 16.330 4.838 -1.317 1.00 74.69 90 GLY A O 1
ATOM 704 N N . GLY A 1 91 ? 14.240 5.251 -2.040 1.00 78.06 91 GLY A N 1
ATOM 705 C CA . GLY A 1 91 ? 13.808 3.849 -2.046 1.00 78.06 91 GLY A CA 1
ATOM 706 C C . GLY A 1 91 ? 13.296 3.318 -0.705 1.00 78.06 91 GLY A C 1
ATOM 707 O O . GLY A 1 91 ? 13.169 2.108 -0.552 1.00 78.06 91 GLY A O 1
ATOM 708 N N . SER A 1 92 ? 12.997 4.193 0.258 1.00 87.62 92 SER A N 1
ATOM 709 C CA . SER A 1 92 ? 12.207 3.841 1.442 1.00 87.62 92 SER A CA 1
ATOM 710 C C . SER A 1 92 ? 10.708 4.011 1.180 1.00 87.62 92 SER A C 1
ATOM 712 O O . SER A 1 92 ? 10.281 4.715 0.266 1.00 87.62 92 SER A O 1
ATOM 714 N N . TYR A 1 93 ? 9.895 3.358 1.995 1.00 91.00 93 TYR A N 1
ATOM 715 C CA . TYR A 1 93 ? 8.452 3.478 2.077 1.00 91.00 93 TYR A CA 1
ATOM 716 C C . TYR A 1 93 ? 8.066 4.274 3.314 1.00 91.00 93 TYR A C 1
ATOM 718 O O . TYR A 1 93 ? 8.662 4.088 4.371 1.00 91.00 93 TYR A O 1
ATOM 726 N N . SER A 1 94 ? 7.012 5.078 3.220 1.00 92.75 94 SER A N 1
ATOM 727 C CA . SER A 1 94 ? 6.311 5.604 4.386 1.00 92.75 94 SER A CA 1
ATOM 728 C C . SER A 1 94 ? 4.859 5.161 4.414 1.00 92.75 94 SER A C 1
ATOM 730 O O . SER A 1 94 ? 4.164 5.146 3.398 1.00 92.75 94 SER A O 1
ATOM 732 N N . VAL A 1 95 ? 4.389 4.801 5.602 1.00 94.00 95 VAL A N 1
ATOM 733 C CA . VAL A 1 95 ? 3.003 4.411 5.858 1.00 94.00 95 VAL A CA 1
ATOM 734 C C . VAL A 1 95 ? 2.336 5.542 6.612 1.00 94.00 95 VAL A C 1
ATOM 736 O O . VAL A 1 95 ? 2.871 6.026 7.610 1.00 94.00 95 VAL A O 1
ATOM 739 N N . GLY A 1 96 ? 1.161 5.975 6.170 1.00 91.25 96 GLY A N 1
ATOM 740 C CA . GLY A 1 96 ? 0.450 7.021 6.890 1.00 91.25 96 GLY A CA 1
ATOM 741 C C . GLY A 1 96 ? -0.901 7.369 6.303 1.00 91.25 96 GLY A C 1
ATOM 742 O O . GLY A 1 96 ? -1.377 6.776 5.328 1.00 91.25 96 GLY A O 1
ATOM 743 N N . HIS A 1 97 ? -1.521 8.372 6.915 1.00 86.69 97 HIS A N 1
ATOM 744 C CA . HIS A 1 97 ? -2.804 8.861 6.451 1.00 86.69 97 HIS A CA 1
ATOM 745 C C . HIS A 1 97 ? -2.678 9.593 5.114 1.00 86.69 97 HIS A C 1
ATOM 747 O O . HIS A 1 97 ? -1.878 10.516 4.954 1.00 86.69 97 HIS A O 1
ATOM 753 N N . ARG A 1 98 ? -3.547 9.243 4.159 1.00 79.94 98 ARG A N 1
ATOM 754 C CA . ARG A 1 98 ? -3.557 9.798 2.795 1.00 79.94 98 ARG A CA 1
ATOM 755 C C . ARG A 1 98 ? -3.554 11.331 2.764 1.00 79.94 98 ARG A C 1
ATOM 757 O O . ARG A 1 98 ? -2.932 11.927 1.881 1.00 79.94 98 ARG A O 1
ATOM 764 N N . HIS A 1 99 ? -4.280 11.940 3.699 1.00 78.06 99 HIS A N 1
ATOM 765 C CA . HIS A 1 99 ? -4.554 13.376 3.754 1.00 78.06 99 HIS A CA 1
ATOM 766 C C . HIS A 1 99 ? -3.769 14.124 4.837 1.00 78.06 99 HIS A C 1
ATOM 768 O O . HIS A 1 99 ? -3.861 15.347 4.891 1.00 78.06 99 HIS A O 1
ATOM 774 N N . ASP A 1 100 ? -2.998 13.422 5.668 1.00 81.38 100 ASP A N 1
ATOM 775 C CA . ASP A 1 100 ? -2.281 14.027 6.791 1.00 81.38 100 ASP A CA 1
ATOM 776 C C . ASP A 1 100 ? -0.851 13.470 6.888 1.00 81.38 100 ASP A C 1
ATOM 778 O O . ASP A 1 100 ? -0.623 12.445 7.536 1.00 81.38 100 ASP A O 1
ATOM 782 N N . PRO A 1 101 ? 0.126 14.141 6.249 1.00 72.56 101 PRO A N 1
ATOM 783 C CA . PRO A 1 101 ? 1.529 13.739 6.296 1.00 72.56 101 PRO A CA 1
ATOM 784 C C . PRO A 1 101 ? 2.131 13.757 7.707 1.00 72.56 101 PRO A C 1
ATOM 786 O O . PRO A 1 101 ? 3.128 13.081 7.937 1.00 72.56 101 PRO A O 1
ATOM 789 N N . ALA A 1 102 ? 1.555 14.519 8.647 1.00 78.81 102 ALA A N 1
ATOM 790 C CA . ALA A 1 102 ? 2.047 14.575 10.023 1.00 78.81 102 ALA A CA 1
ATOM 791 C C . ALA A 1 102 ? 1.703 13.302 10.814 1.00 78.81 102 ALA A C 1
ATOM 793 O O . ALA A 1 102 ? 2.332 13.025 11.833 1.00 78.81 102 ALA A O 1
ATOM 794 N N . LYS A 1 103 ? 0.748 12.500 10.328 1.00 84.62 103 LYS A N 1
ATOM 795 C CA . LYS A 1 103 ? 0.390 11.186 10.881 1.00 84.62 103 LYS A CA 1
ATOM 796 C C . LYS A 1 103 ? 1.062 10.050 10.112 1.00 84.62 103 LYS A C 1
ATOM 798 O O . LYS A 1 103 ? 0.409 9.105 9.661 1.00 84.62 103 LYS A O 1
ATOM 803 N N . MET A 1 104 ? 2.369 10.175 9.926 1.00 90.00 104 MET A N 1
ATOM 804 C CA . MET A 1 104 ? 3.205 9.078 9.454 1.00 90.00 104 MET A CA 1
ATOM 805 C C . MET A 1 104 ? 3.374 8.060 10.584 1.00 90.00 104 MET A C 1
ATOM 807 O O . MET A 1 104 ? 3.722 8.422 11.705 1.00 90.00 104 MET A O 1
ATOM 811 N N . LEU A 1 105 ? 3.097 6.798 10.280 1.00 91.81 105 LEU A N 1
ATOM 812 C CA . LEU A 1 105 ? 3.136 5.687 11.228 1.00 91.81 105 LEU A CA 1
ATOM 813 C C . LEU A 1 105 ? 4.490 4.976 11.210 1.00 91.81 105 LEU A C 1
ATOM 815 O O . LEU A 1 105 ? 4.962 4.524 12.247 1.00 91.81 105 LEU A O 1
ATOM 819 N N . LEU A 1 106 ? 5.106 4.883 10.030 1.00 94.44 106 LEU A N 1
ATOM 820 C CA . LEU A 1 106 ? 6.379 4.204 9.824 1.00 94.44 106 LEU A CA 1
ATOM 821 C C . LEU A 1 106 ? 7.086 4.768 8.591 1.00 94.44 106 LEU A C 1
ATOM 823 O O . LEU A 1 106 ? 6.431 5.097 7.601 1.00 94.44 106 LEU A O 1
ATOM 827 N N . GLU A 1 107 ? 8.415 4.802 8.640 1.00 93.75 107 GLU A N 1
ATOM 828 C CA . GLU A 1 107 ? 9.284 4.832 7.465 1.00 93.75 107 GLU A CA 1
ATOM 829 C C . GLU A 1 107 ? 10.202 3.600 7.498 1.00 93.75 107 GLU A C 1
ATOM 831 O O . GLU A 1 107 ? 10.785 3.297 8.537 1.00 93.75 107 GLU A O 1
ATOM 836 N N . THR A 1 108 ? 10.312 2.869 6.389 1.00 93.88 108 THR A N 1
ATOM 837 C CA . THR A 1 108 ? 11.081 1.616 6.305 1.00 93.88 108 THR A CA 1
ATOM 838 C C . THR A 1 108 ? 11.569 1.357 4.885 1.00 93.88 108 THR A C 1
ATOM 840 O O . THR A 1 108 ? 10.975 1.827 3.927 1.00 93.88 108 THR A O 1
ATOM 843 N N . THR A 1 109 ? 12.631 0.581 4.702 1.00 90.88 109 THR A N 1
ATOM 844 C CA . THR A 1 109 ? 13.046 0.081 3.378 1.00 90.88 109 THR A CA 1
ATOM 845 C C . THR A 1 109 ? 12.428 -1.278 3.034 1.00 90.88 109 THR A C 1
ATOM 847 O O . THR A 1 109 ? 12.640 -1.785 1.934 1.00 90.88 109 THR A O 1
ATOM 850 N N . SER A 1 110 ? 11.659 -1.876 3.950 1.00 92.50 110 SER A N 1
ATOM 851 C CA . SER A 1 110 ? 11.012 -3.176 3.769 1.00 92.50 110 SER A CA 1
ATOM 852 C C . SER A 1 110 ? 9.567 -3.022 3.295 1.00 92.50 110 SER A C 1
ATOM 854 O O . SER A 1 110 ? 8.741 -2.407 3.971 1.00 92.50 110 SER A O 1
ATOM 856 N N . ALA A 1 111 ? 9.246 -3.619 2.145 1.00 92.56 111 ALA A N 1
ATOM 857 C CA . ALA A 1 111 ? 7.878 -3.664 1.629 1.00 92.56 111 ALA A CA 1
ATOM 858 C C . ALA A 1 111 ? 6.943 -4.426 2.582 1.00 92.56 111 ALA A C 1
ATOM 860 O O . ALA A 1 111 ? 5.838 -3.962 2.862 1.00 92.56 111 ALA A O 1
ATOM 861 N N . ASP A 1 112 ? 7.414 -5.546 3.135 1.00 94.88 112 ASP A N 1
ATOM 862 C CA . ASP A 1 112 ? 6.643 -6.376 4.064 1.00 94.88 112 ASP A CA 1
ATOM 863 C C . ASP A 1 112 ? 6.313 -5.622 5.353 1.00 94.88 112 ASP A C 1
ATOM 865 O O . ASP A 1 112 ? 5.185 -5.679 5.839 1.00 94.88 112 ASP A O 1
ATOM 869 N N . GLU A 1 113 ? 7.279 -4.874 5.893 1.00 95.94 113 GLU A N 1
ATOM 870 C CA . GLU A 1 113 ? 7.074 -4.086 7.111 1.00 95.94 113 GLU A CA 1
ATOM 871 C C . GLU A 1 113 ? 6.089 -2.939 6.858 1.00 95.94 113 GLU A C 1
ATOM 873 O O . GLU A 1 113 ? 5.159 -2.736 7.639 1.00 95.94 113 GLU A O 1
ATOM 878 N N . ALA A 1 114 ? 6.220 -2.248 5.719 1.00 95.00 114 ALA A N 1
ATOM 879 C CA . ALA A 1 114 ? 5.289 -1.196 5.327 1.00 95.00 114 ALA A CA 1
ATOM 880 C C . ALA A 1 114 ? 3.849 -1.726 5.187 1.00 95.00 114 ALA A C 1
ATOM 882 O O . ALA A 1 114 ? 2.898 -1.106 5.673 1.00 95.00 114 ALA A O 1
ATOM 883 N N . VAL A 1 115 ? 3.678 -2.892 4.558 1.00 95.88 115 VAL A N 1
ATOM 884 C CA . VAL A 1 115 ? 2.368 -3.539 4.407 1.00 95.88 115 VAL A CA 1
ATOM 885 C C . VAL A 1 115 ? 1.823 -4.004 5.752 1.00 95.88 115 VAL A C 1
ATOM 887 O O . VAL A 1 115 ? 0.659 -3.738 6.045 1.00 95.88 115 VAL A O 1
ATOM 890 N N . ALA A 1 116 ? 2.640 -4.630 6.599 1.00 96.69 116 ALA A N 1
ATOM 891 C CA . ALA A 1 116 ? 2.221 -5.068 7.927 1.00 96.69 116 ALA A CA 1
ATOM 892 C C . ALA A 1 116 ? 1.716 -3.891 8.778 1.00 96.69 116 ALA A C 1
ATOM 894 O O . ALA A 1 116 ? 0.640 -3.976 9.369 1.00 96.69 116 ALA A O 1
ATOM 895 N N . THR A 1 117 ? 2.426 -2.758 8.779 1.00 96.62 117 THR A N 1
ATOM 896 C CA . THR A 1 117 ? 1.970 -1.547 9.476 1.00 96.62 117 THR A CA 1
ATOM 897 C C . THR A 1 117 ? 0.671 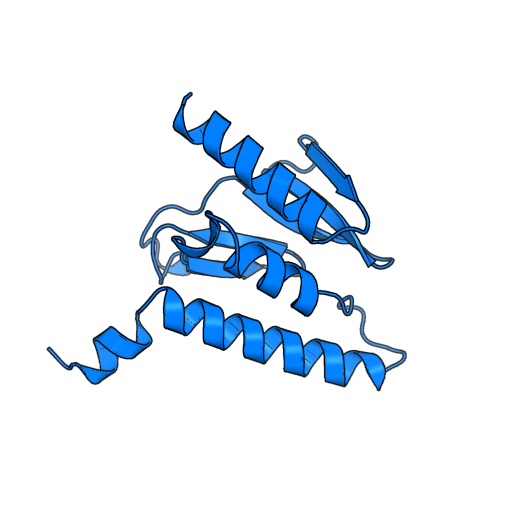-0.997 8.893 1.00 96.62 117 THR A C 1
ATOM 899 O O . THR A 1 117 ? -0.220 -0.617 9.654 1.00 96.62 117 THR A O 1
ATOM 902 N N . ALA A 1 118 ? 0.522 -0.977 7.566 1.00 95.06 118 ALA A N 1
ATOM 903 C CA . ALA A 1 118 ? -0.717 -0.534 6.929 1.00 95.06 118 ALA A CA 1
ATOM 904 C C . ALA A 1 118 ? -1.908 -1.437 7.292 1.00 95.06 118 ALA A C 1
ATOM 906 O O . ALA A 1 118 ? -3.007 -0.936 7.530 1.00 95.06 118 ALA A O 1
ATOM 907 N N . VAL A 1 119 ? -1.687 -2.751 7.379 1.00 95.31 119 VAL A N 1
ATOM 908 C CA . VAL A 1 119 ? -2.695 -3.727 7.811 1.00 95.31 119 VAL A CA 1
ATOM 909 C C . VAL A 1 119 ? -3.112 -3.484 9.259 1.00 95.31 119 VAL A C 1
ATOM 911 O O . VAL A 1 119 ? -4.311 -3.396 9.523 1.00 95.31 119 VAL A O 1
ATOM 914 N N . THR A 1 120 ? -2.158 -3.322 10.178 1.00 94.50 120 THR A N 1
ATOM 915 C CA . THR A 1 120 ? -2.456 -3.038 11.591 1.00 94.50 120 THR A CA 1
ATOM 916 C C . THR A 1 120 ? -3.263 -1.750 11.735 1.00 94.50 120 THR A C 1
ATOM 918 O O . THR A 1 120 ? -4.327 -1.751 12.349 1.00 94.50 120 THR A O 1
ATOM 921 N N . ALA A 1 121 ? -2.822 -0.669 11.087 1.00 92.00 121 ALA A N 1
ATOM 922 C CA . ALA A 1 121 ? -3.515 0.616 11.136 1.00 92.00 121 ALA A CA 1
ATOM 923 C C . ALA A 1 121 ? -4.936 0.543 10.548 1.00 92.00 121 ALA A C 1
ATOM 925 O O . ALA A 1 121 ? -5.852 1.218 11.020 1.00 92.00 121 ALA A O 1
ATOM 926 N N . LEU A 1 122 ? -5.142 -0.283 9.516 1.00 91.00 122 LEU A N 1
ATOM 927 C CA . LEU A 1 122 ? -6.467 -0.505 8.948 1.00 91.00 122 LEU A CA 1
ATOM 928 C C . LEU A 1 122 ? -7.376 -1.255 9.926 1.00 91.00 122 LEU A C 1
ATOM 930 O O . LEU A 1 122 ? -8.537 -0.887 10.080 1.00 91.00 122 LEU A O 1
ATOM 934 N N . GLN A 1 123 ? -6.861 -2.290 10.586 1.00 90.00 123 GLN A N 1
ATOM 935 C CA . GLN A 1 123 ? -7.622 -3.050 11.578 1.00 90.00 123 GLN A CA 1
ATOM 936 C C . GLN A 1 123 ? -8.049 -2.166 12.752 1.00 90.00 123 GLN A C 1
ATOM 938 O O . GLN A 1 123 ? -9.208 -2.224 13.155 1.00 90.00 123 GLN A O 1
ATOM 943 N N . GLU A 1 124 ? -7.156 -1.303 13.237 1.00 88.38 124 GLU A N 1
ATOM 944 C CA . GLU A 1 124 ? -7.473 -0.305 14.264 1.00 88.38 124 GLU A CA 1
ATOM 945 C C . GLU A 1 124 ? -8.559 0.670 13.791 1.00 88.38 124 GLU A C 1
ATOM 947 O O . GLU A 1 124 ? -9.498 0.956 14.530 1.00 88.38 124 GLU A O 1
ATOM 952 N N . HIS A 1 125 ? -8.484 1.139 12.540 1.00 84.25 125 HIS A N 1
ATOM 953 C CA . HIS A 1 125 ? -9.489 2.040 11.975 1.00 84.25 125 HIS A CA 1
ATOM 954 C C . HIS A 1 125 ? -10.876 1.397 11.857 1.00 84.25 125 HIS A C 1
ATOM 956 O O . HIS A 1 125 ? -11.876 2.075 12.065 1.00 84.25 125 HIS A O 1
ATOM 962 N N . LEU A 1 126 ? -10.949 0.105 11.530 1.00 81.75 126 LEU A N 1
ATOM 963 C CA . LEU A 1 126 ? -12.218 -0.620 11.409 1.00 81.75 126 LEU A CA 1
ATOM 964 C C . LEU A 1 126 ? -12.855 -0.963 12.768 1.00 81.75 126 LEU A C 1
ATOM 966 O O . LEU A 1 126 ? -14.024 -1.343 12.804 1.00 81.75 126 LEU A O 1
ATOM 970 N N . GLN A 1 127 ? -12.100 -0.869 13.866 1.00 79.88 127 GLN A N 1
ATOM 971 C CA . GLN A 1 127 ? -12.571 -1.135 15.230 1.00 79.88 127 GLN A CA 1
ATOM 972 C C . GLN A 1 127 ? -12.960 0.132 16.013 1.00 79.88 127 GLN A C 1
ATOM 974 O O . GLN A 1 127 ? -13.533 0.006 17.097 1.00 79.88 127 GLN A O 1
ATOM 979 N N . ALA A 1 128 ? -12.630 1.317 15.493 1.00 67.44 128 ALA A N 1
ATOM 980 C CA . ALA A 1 128 ? -12.879 2.622 16.110 1.00 67.44 128 ALA A CA 1
ATOM 981 C C . ALA A 1 128 ? -14.242 3.211 15.714 1.00 67.44 128 ALA A C 1
ATOM 983 O O . ALA A 1 128 ? -14.865 3.855 16.590 1.00 67.44 128 ALA A O 1
#

Sequence (128 aa):
MDPERESRDSVEAEWDFLADAAAKWDDRSRGSATTWVPPIMGALVDAARNSVLSQFYPFTSHARLCFSTGLRQWLGEGYVLPLCIALLPGGSYSVGHRHDPAKMLLETTSADEAVATAVTALQEHLQA

Foldseek 3Di:
DDVVVVVCQDLVNLLVVQLVVLVVQLVVVVVDPDDPQDNPVNQLSVLCCPDPLSCFRWDDDRQKIWTFNGDPVVVVPTDTDQWIWGQDPPQWIWIAGPPDPVGTPDIGNHSNVNNVSNVVVSVVVVVD

Radius of gyration: 14.84 Å; chains: 1; bounding box: 45×26×36 Å